Protein AF-A0A8T5AX74-F1 (afdb_monomer_lite)

Sequence (62 aa):
MMSMDLRSILIRLINGEISIEESEKLIKLTAIEEVGEAAKLDVNRQMRSGVPEIILAEGKSP

pLDDT: mean 82.52, std 12.96, range [48.19, 98.19]

Foldseek 3Di:
DPQDDLVRLVVCPVVVVDDPVRSVVSVVVNVVVVCVVVDPDPPCCVVVPDDPPPPPDPPDDD

Radius of gyration: 20.13 Å; chains: 1; bounding box: 46×19×48 Å

Structure (mmCIF, N/CA/C/O backbone):
data_AF-A0A8T5AX74-F1
#
_entry.id   AF-A0A8T5AX74-F1
#
loop_
_atom_site.group_PDB
_atom_site.id
_atom_site.type_symbol
_atom_site.label_atom_id
_atom_site.label_alt_id
_atom_site.label_comp_id
_atom_site.label_asym_id
_atom_site.label_entity_id
_atom_site.label_seq_id
_atom_site.pdbx_PDB_ins_code
_atom_site.Cartn_x
_atom_site.Cartn_y
_atom_site.Cartn_z
_atom_site.occupancy
_atom_site.B_iso_or_equiv
_atom_site.auth_seq_id
_atom_site.auth_comp_id
_atom_site.auth_asym_id
_atom_site.auth_atom_id
_atom_site.pdbx_PDB_model_num
ATOM 1 N N . MET A 1 1 ? -4.602 -11.816 -1.475 1.00 48.19 1 MET A N 1
ATOM 2 C CA . MET A 1 1 ? -5.335 -11.070 -0.431 1.00 48.19 1 MET A CA 1
ATOM 3 C C . MET A 1 1 ? -6.611 -10.579 -1.096 1.00 48.19 1 MET A C 1
ATOM 5 O O . MET A 1 1 ? -6.524 -10.222 -2.261 1.00 48.19 1 MET A O 1
ATOM 9 N N . MET A 1 2 ? -7.786 -10.670 -0.469 1.00 51.25 2 MET A N 1
ATOM 10 C CA . MET A 1 2 ? -8.990 -10.074 -1.068 1.00 51.25 2 MET A CA 1
ATOM 11 C C . MET A 1 2 ? -8.843 -8.554 -0.983 1.00 51.25 2 MET A C 1
ATOM 13 O O . MET A 1 2 ? -8.874 -8.004 0.116 1.00 51.25 2 MET A O 1
ATOM 17 N N . SER A 1 3 ? -8.624 -7.916 -2.131 1.00 62.19 3 SER A N 1
ATOM 18 C CA . SER A 1 3 ? -8.634 -6.464 -2.279 1.00 62.19 3 SER A CA 1
ATOM 19 C C . SER A 1 3 ? -10.009 -5.933 -1.864 1.00 62.19 3 SER A C 1
ATOM 21 O O . SER A 1 3 ? -11.040 -6.413 -2.343 1.00 62.19 3 SER A O 1
ATOM 23 N N . MET A 1 4 ? -10.035 -5.000 -0.913 1.00 77.38 4 MET A N 1
ATOM 24 C CA . MET A 1 4 ? -11.251 -4.274 -0.549 1.00 77.38 4 MET A CA 1
ATOM 25 C C . MET A 1 4 ? -11.377 -3.045 -1.448 1.00 77.38 4 MET A C 1
ATOM 27 O O . MET A 1 4 ? -10.438 -2.258 -1.560 1.00 77.38 4 MET A O 1
ATOM 31 N N . ASP A 1 5 ? -12.553 -2.857 -2.047 1.00 88.06 5 ASP A N 1
ATOM 32 C CA . ASP A 1 5 ? -12.864 -1.659 -2.830 1.00 88.06 5 ASP A CA 1
ATOM 33 C C . ASP A 1 5 ? -12.854 -0.404 -1.935 1.00 88.06 5 ASP A C 1
ATOM 35 O O . ASP A 1 5 ? -13.266 -0.451 -0.768 1.00 88.06 5 ASP A O 1
ATOM 39 N N . LEU A 1 6 ? -12.424 0.731 -2.494 1.00 92.12 6 LEU A N 1
ATOM 40 C CA . LEU A 1 6 ? -12.383 2.034 -1.827 1.00 92.12 6 LEU A CA 1
ATOM 41 C C . LEU A 1 6 ? -13.702 2.378 -1.124 1.00 92.12 6 LEU A C 1
ATOM 43 O O . LEU A 1 6 ? -13.694 2.855 0.013 1.00 92.12 6 LEU A O 1
ATOM 47 N N . ARG A 1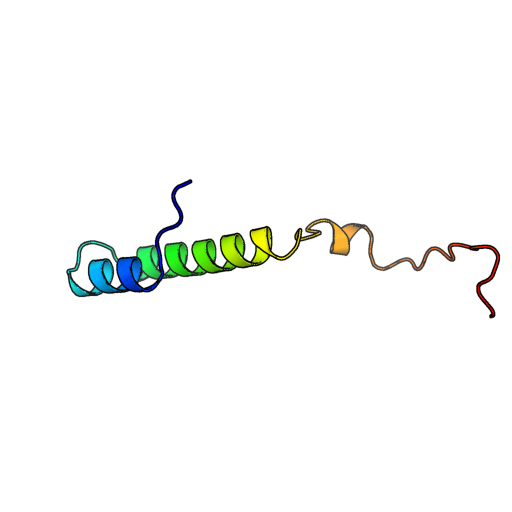 7 ? -14.846 2.120 -1.766 1.00 94.56 7 ARG A N 1
ATOM 48 C CA . ARG A 1 7 ? -16.159 2.424 -1.186 1.00 94.56 7 ARG A CA 1
ATOM 49 C C . ARG A 1 7 ? -16.406 1.611 0.080 1.00 94.56 7 ARG A C 1
ATOM 51 O O . ARG A 1 7 ? -16.901 2.164 1.061 1.00 94.56 7 ARG A O 1
ATOM 58 N N . SER A 1 8 ? -16.027 0.335 0.088 1.00 94.69 8 SER A N 1
ATOM 59 C CA . SER A 1 8 ? -16.125 -0.512 1.280 1.00 94.69 8 SER A CA 1
ATOM 60 C C . SER A 1 8 ? -15.254 -0.004 2.438 1.00 94.69 8 SER A C 1
ATOM 62 O O . SER A 1 8 ? -15.720 0.022 3.576 1.00 94.69 8 SER A O 1
ATOM 64 N N . ILE A 1 9 ? -14.037 0.482 2.164 1.00 95.38 9 ILE A N 1
ATOM 65 C CA . ILE A 1 9 ? -13.141 1.048 3.188 1.00 95.38 9 ILE A CA 1
ATOM 66 C C . ILE A 1 9 ? -13.768 2.304 3.803 1.00 95.38 9 ILE A C 1
ATOM 68 O O . ILE A 1 9 ? -13.826 2.436 5.026 1.00 95.38 9 ILE A O 1
ATOM 72 N N . LEU A 1 10 ? -14.297 3.198 2.963 1.00 96.56 10 LEU A N 1
ATOM 73 C CA . LEU A 1 10 ? -14.930 4.434 3.418 1.00 96.56 10 LEU A CA 1
ATOM 74 C C . LEU A 1 10 ? -16.183 4.162 4.259 1.00 96.56 10 LEU A C 1
ATOM 76 O O . LEU A 1 10 ? -16.350 4.793 5.297 1.00 96.56 10 LEU A O 1
ATOM 80 N N . ILE A 1 11 ? -17.030 3.202 3.870 1.00 97.56 11 ILE A N 1
ATOM 81 C CA . ILE A 1 11 ? -18.221 2.823 4.653 1.00 97.56 11 ILE A CA 1
ATOM 82 C C . ILE A 1 11 ? -17.824 2.350 6.057 1.00 97.56 11 ILE A C 1
ATOM 84 O O . ILE A 1 11 ? -18.411 2.781 7.047 1.00 97.56 11 ILE A O 1
ATOM 88 N N . ARG A 1 12 ? -16.793 1.510 6.163 1.00 97.38 12 ARG A N 1
ATOM 89 C CA . ARG A 1 12 ? -16.313 1.020 7.463 1.00 97.38 12 ARG A CA 1
ATOM 90 C C . ARG A 1 12 ? -15.750 2.145 8.330 1.00 97.38 12 ARG A C 1
ATOM 92 O O . ARG A 1 12 ? -15.956 2.136 9.541 1.00 97.38 12 ARG A O 1
ATOM 99 N N . LEU A 1 13 ? -15.091 3.131 7.718 1.00 97.75 13 LEU A N 1
ATOM 100 C CA . LEU A 1 13 ? -14.628 4.328 8.418 1.00 97.75 13 LEU A CA 1
ATOM 101 C C . LEU A 1 13 ? -15.804 5.156 8.956 1.00 97.75 13 LEU A C 1
ATOM 103 O O . LEU A 1 13 ? -15.788 5.509 10.133 1.00 97.75 13 LEU A O 1
ATOM 107 N N . ILE A 1 14 ? -16.840 5.437 8.146 1.00 98.00 14 ILE A N 1
ATOM 108 C CA . ILE A 1 14 ? -17.988 6.240 8.621 1.00 98.00 14 ILE A CA 1
ATOM 109 C C . ILE A 1 14 ? -18.764 5.531 9.734 1.00 98.00 14 ILE A C 1
ATOM 111 O O . ILE A 1 14 ? -19.324 6.188 10.608 1.00 98.00 14 ILE A O 1
ATOM 115 N N . ASN A 1 15 ? -18.785 4.197 9.697 1.00 98.00 15 ASN A N 1
ATOM 116 C CA . ASN A 1 15 ? -19.416 3.365 10.716 1.00 98.00 15 ASN A CA 1
ATOM 117 C C . ASN A 1 15 ? -18.582 3.269 12.006 1.00 98.00 15 ASN A C 1
ATOM 119 O O . ASN A 1 15 ? -19.054 2.702 12.990 1.00 98.00 15 ASN A O 1
ATOM 123 N N . GLY A 1 16 ? -17.350 3.791 12.017 1.00 97.31 16 GLY A N 1
ATOM 124 C CA . GLY A 1 16 ? -16.435 3.703 13.156 1.00 97.31 16 GLY A CA 1
ATOM 125 C C . GLY A 1 16 ? -15.833 2.310 13.369 1.00 97.31 16 GLY A C 1
ATOM 126 O O . GLY A 1 16 ? -15.319 2.025 14.447 1.00 97.31 16 GLY A O 1
ATOM 127 N N . GLU A 1 17 ? -15.889 1.432 12.365 1.00 98.00 17 GLU A N 1
ATOM 128 C CA . GLU A 1 17 ? -15.343 0.070 12.440 1.00 98.00 17 GLU A CA 1
ATOM 129 C C . GLU A 1 17 ? -13.814 0.035 12.303 1.00 98.00 17 GLU A C 1
ATOM 131 O O . GLU A 1 17 ? -13.175 -0.940 12.698 1.00 98.00 17 GLU A O 1
ATOM 136 N N . ILE A 1 18 ? -13.230 1.075 11.703 1.00 97.38 18 ILE A N 1
ATOM 137 C CA . ILE A 1 18 ? -11.786 1.255 11.520 1.00 97.38 18 ILE A CA 1
ATOM 138 C C . ILE A 1 18 ? -11.395 2.698 11.852 1.00 97.38 18 ILE A C 1
ATOM 140 O O . ILE A 1 18 ? -12.214 3.608 11.723 1.00 97.38 18 ILE A O 1
ATOM 144 N N . SER A 1 19 ? -10.145 2.915 12.270 1.00 98.19 19 SER A N 1
ATOM 145 C CA . SER A 1 19 ? -9.630 4.268 12.501 1.00 98.19 19 SER A CA 1
ATOM 146 C C . SER A 1 19 ? -9.288 4.977 11.189 1.00 98.19 19 SER A C 1
ATOM 148 O O . SER A 1 19 ? -9.197 4.357 10.124 1.00 98.19 19 SER A O 1
ATOM 150 N N . ILE A 1 20 ? -9.048 6.286 11.277 1.00 97.56 20 ILE A N 1
ATOM 151 C CA . ILE A 1 20 ? -8.549 7.075 10.148 1.00 97.56 20 ILE A CA 1
ATOM 152 C C . ILE A 1 20 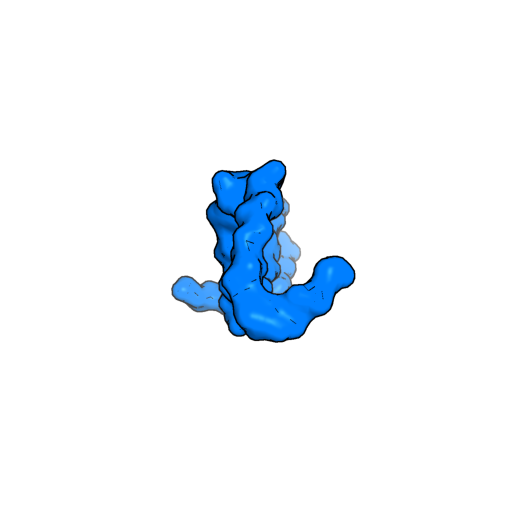? -7.207 6.502 9.671 1.00 97.56 20 ILE A C 1
ATOM 154 O O . ILE A 1 20 ? -7.065 6.229 8.481 1.00 97.56 20 ILE A O 1
ATOM 158 N N . GLU A 1 21 ? -6.269 6.220 10.579 1.00 97.88 21 GLU A N 1
ATOM 159 C CA . GLU A 1 21 ? -4.957 5.647 10.241 1.00 97.88 21 GLU A CA 1
ATOM 160 C C . GLU A 1 21 ? -5.071 4.289 9.531 1.00 97.88 21 GLU A C 1
ATOM 162 O O . GLU A 1 21 ? -4.370 4.036 8.547 1.00 97.88 21 GLU A O 1
ATOM 167 N N . GLU A 1 22 ? -5.972 3.418 9.998 1.00 95.81 22 GLU A N 1
ATOM 168 C CA . GLU A 1 22 ? -6.229 2.120 9.365 1.00 95.81 22 GLU A CA 1
ATOM 169 C C . GLU A 1 22 ? -6.802 2.313 7.949 1.00 95.81 22 GLU A C 1
ATOM 171 O O . GLU A 1 22 ? -6.360 1.661 7.000 1.00 95.81 22 GLU A O 1
ATOM 176 N N . SER A 1 23 ? -7.731 3.262 7.777 1.00 96.00 23 SER A N 1
ATOM 177 C CA . SER A 1 23 ? -8.312 3.579 6.467 1.00 96.00 23 SER A CA 1
ATOM 178 C C . SER A 1 23 ? -7.268 4.107 5.478 1.00 96.00 23 SER A C 1
ATOM 180 O O . SER A 1 23 ? -7.227 3.654 4.334 1.00 96.00 23 SER A O 1
ATOM 182 N N . GLU A 1 24 ? -6.358 4.985 5.916 1.00 95.94 24 GLU A N 1
ATOM 183 C CA . GLU A 1 24 ? -5.291 5.512 5.062 1.00 95.94 24 GLU A CA 1
ATOM 184 C C . GLU A 1 24 ? -4.361 4.404 4.571 1.00 95.94 24 GLU A C 1
ATOM 186 O O . GLU A 1 24 ? -3.928 4.406 3.414 1.00 95.94 24 GLU A O 1
ATOM 191 N N . LYS A 1 25 ? -4.039 3.454 5.453 1.00 94.50 25 LYS A N 1
ATOM 192 C CA . LYS A 1 25 ? -3.195 2.308 5.122 1.00 94.50 25 LYS A CA 1
ATOM 193 C C . LYS A 1 25 ? -3.867 1.416 4.080 1.00 94.50 25 LYS A C 1
ATOM 195 O O . LYS A 1 25 ? -3.214 1.046 3.105 1.00 94.50 25 LYS A O 1
ATOM 200 N N . LEU A 1 26 ? -5.152 1.109 4.262 1.00 93.62 26 LEU A N 1
ATOM 201 C CA . LEU A 1 26 ? -5.922 0.290 3.324 1.00 93.62 26 LEU A CA 1
ATOM 202 C C . LEU A 1 26 ? -6.018 0.952 1.944 1.00 93.62 26 LEU A C 1
ATOM 204 O O . LEU A 1 26 ? -5.724 0.299 0.950 1.00 93.62 26 LEU A O 1
ATOM 208 N N . ILE A 1 27 ? -6.318 2.253 1.879 1.00 92.94 27 ILE A N 1
ATOM 209 C CA . ILE A 1 27 ? -6.409 2.995 0.608 1.00 92.94 27 ILE A CA 1
ATOM 210 C C . ILE A 1 27 ? -5.073 2.969 -0.150 1.00 92.94 27 ILE A C 1
ATOM 212 O O . ILE A 1 27 ? -5.046 2.716 -1.355 1.00 92.94 27 ILE A O 1
ATOM 216 N N . LYS A 1 28 ? -3.950 3.194 0.547 1.00 90.44 28 LYS A N 1
ATOM 217 C CA . LYS A 1 28 ? -2.608 3.133 -0.059 1.00 90.44 28 LYS A CA 1
ATOM 218 C C . LYS A 1 28 ? -2.299 1.740 -0.615 1.00 90.44 28 LYS A C 1
ATOM 220 O O . LYS A 1 28 ? -1.717 1.634 -1.690 1.00 90.44 28 LYS A O 1
ATOM 225 N N . LEU A 1 29 ? -2.689 0.686 0.101 1.00 87.94 29 LEU A N 1
ATOM 226 C CA . LEU A 1 29 ? -2.531 -0.700 -0.345 1.00 87.94 29 LEU A CA 1
ATOM 227 C C . LEU A 1 29 ? -3.375 -1.002 -1.588 1.00 87.94 29 LEU A C 1
ATOM 229 O O . LEU A 1 29 ? -2.818 -1.517 -2.553 1.00 87.94 29 LEU A O 1
ATOM 233 N N . THR A 1 30 ? -4.656 -0.616 -1.606 1.00 86.25 30 THR A N 1
ATOM 234 C CA . THR A 1 30 ? -5.538 -0.796 -2.775 1.00 86.25 30 THR A CA 1
ATOM 235 C C . THR A 1 30 ? -4.945 -0.137 -4.024 1.00 86.25 30 THR A C 1
ATOM 237 O O . THR A 1 30 ? -4.882 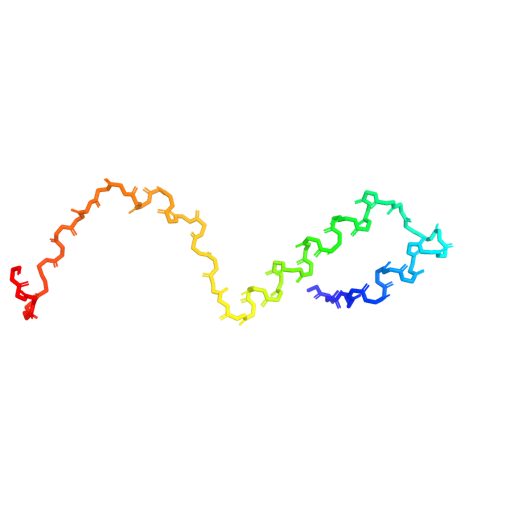-0.765 -5.076 1.00 86.25 30 THR A O 1
ATOM 240 N N . ALA A 1 31 ? -4.411 1.084 -3.905 1.00 82.75 31 ALA A N 1
ATOM 241 C CA . ALA A 1 31 ? -3.771 1.771 -5.029 1.00 82.75 31 ALA A CA 1
ATOM 242 C C . ALA A 1 31 ? -2.510 1.046 -5.543 1.00 82.75 31 ALA A C 1
ATOM 244 O O . ALA A 1 31 ? -2.255 1.011 -6.746 1.00 82.75 31 ALA A O 1
ATOM 245 N N . ILE A 1 32 ? -1.708 0.456 -4.649 1.00 82.69 32 ILE A N 1
ATOM 246 C CA . ILE A 1 32 ? -0.529 -0.334 -5.038 1.00 82.69 32 ILE A CA 1
ATOM 247 C C . ILE A 1 32 ? -0.948 -1.630 -5.739 1.00 82.69 32 ILE A C 1
ATOM 249 O O . ILE A 1 32 ? -0.305 -2.019 -6.713 1.00 82.69 32 ILE A O 1
ATOM 253 N N . GLU A 1 33 ? -2.003 -2.293 -5.263 1.00 81.12 33 GLU A N 1
ATOM 254 C CA . GLU A 1 33 ? -2.541 -3.505 -5.889 1.00 81.12 33 GLU A CA 1
ATOM 255 C C . GLU A 1 33 ? -3.050 -3.221 -7.311 1.00 81.12 33 GLU A C 1
ATOM 257 O O . GLU A 1 33 ? -2.634 -3.915 -8.238 1.00 81.12 33 GLU A O 1
ATOM 262 N N . GLU A 1 34 ? -3.837 -2.159 -7.514 1.00 78.44 34 GLU A N 1
ATOM 263 C CA . GLU A 1 34 ? -4.313 -1.746 -8.847 1.00 78.44 34 GLU A CA 1
ATOM 264 C C . GLU A 1 34 ? -3.156 -1.450 -9.812 1.00 78.44 34 GLU A C 1
ATOM 266 O O . GLU A 1 3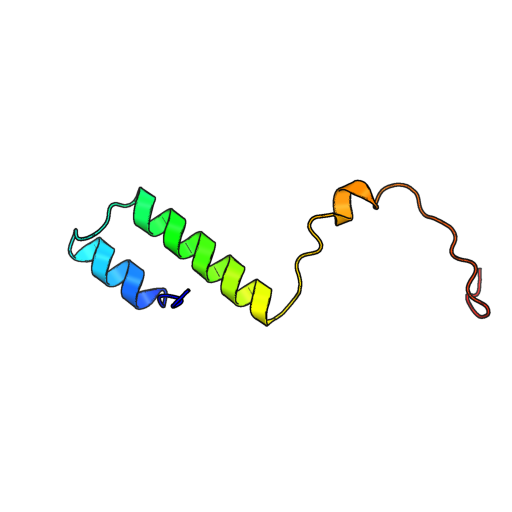4 ? -3.148 -1.900 -10.962 1.00 78.44 34 GLU A O 1
ATOM 271 N N . VAL A 1 35 ? -2.131 -0.728 -9.343 1.00 77.88 35 VAL A N 1
ATOM 272 C CA . VAL A 1 35 ? -0.924 -0.477 -10.143 1.00 77.88 35 VAL A CA 1
ATOM 273 C C . VAL A 1 35 ? -0.190 -1.783 -10.439 1.00 77.88 35 VAL A C 1
ATOM 275 O O . VAL A 1 35 ? 0.283 -1.950 -11.558 1.00 77.88 35 VAL A O 1
ATOM 278 N N . GLY A 1 36 ? -0.116 -2.708 -9.480 1.00 77.19 36 GLY A N 1
ATOM 279 C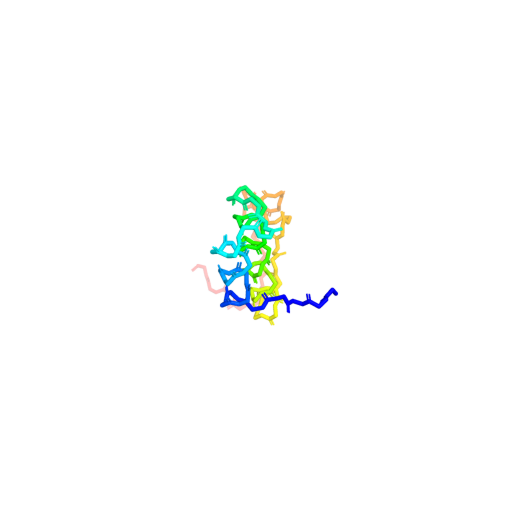 CA . GLY A 1 36 ? 0.511 -4.021 -9.636 1.00 77.19 36 GLY A CA 1
ATOM 280 C C . GLY A 1 36 ? -0.154 -4.906 -10.694 1.00 77.19 36 GLY A C 1
ATOM 281 O O . GLY A 1 36 ? 0.546 -5.667 -11.369 1.00 77.19 36 GLY A O 1
ATOM 282 N N . GLU A 1 37 ? -1.472 -4.790 -10.874 1.00 76.00 37 GLU A N 1
ATOM 283 C CA . GLU A 1 37 ? -2.201 -5.473 -11.953 1.00 76.00 37 GLU A CA 1
ATOM 284 C C . GLU A 1 37 ? -1.896 -4.871 -13.331 1.00 76.00 37 GLU A C 1
ATOM 286 O O . GLU A 1 37 ? -1.747 -5.605 -14.311 1.00 76.00 37 GLU A O 1
ATOM 291 N N . ALA A 1 38 ? -1.751 -3.546 -13.416 1.00 78.44 38 ALA A N 1
ATOM 292 C CA . ALA A 1 38 ? -1.468 -2.849 -14.671 1.00 78.44 38 ALA A CA 1
ATOM 293 C C . ALA A 1 38 ? 0.025 -2.855 -15.057 1.00 78.44 38 ALA A C 1
ATOM 295 O O . ALA A 1 38 ? 0.369 -2.809 -16.241 1.00 78.44 38 ALA A O 1
ATOM 296 N N . ALA A 1 39 ? 0.929 -2.883 -14.076 1.00 78.75 39 ALA A N 1
ATOM 297 C CA . ALA A 1 39 ? 2.367 -2.756 -14.271 1.00 78.75 39 ALA A CA 1
ATOM 298 C C . ALA A 1 39 ? 3.174 -3.365 -13.112 1.00 78.75 39 ALA A C 1
ATOM 300 O O . ALA A 1 39 ? 2.872 -3.201 -11.933 1.00 78.75 39 ALA A O 1
ATOM 301 N N . LYS A 1 40 ? 4.305 -4.003 -13.434 1.00 80.06 40 LYS A N 1
ATOM 302 C CA . LYS A 1 40 ? 5.261 -4.445 -12.409 1.00 80.06 40 LYS A CA 1
ATOM 303 C C . LYS A 1 40 ? 6.136 -3.279 -11.961 1.00 80.06 40 LYS A C 1
ATOM 305 O O . LYS A 1 40 ? 6.898 -2.727 -12.756 1.00 80.06 40 LYS A O 1
ATOM 310 N N . LEU A 1 41 ? 6.067 -2.946 -10.674 1.00 81.25 41 LEU A N 1
ATOM 311 C CA . LEU A 1 41 ? 6.930 -1.941 -10.061 1.00 81.25 41 LEU A CA 1
ATOM 312 C C . LEU A 1 41 ? 8.385 -2.454 -10.012 1.00 81.25 41 LEU A C 1
ATOM 314 O O . LEU A 1 41 ? 8.694 -3.397 -9.285 1.00 81.25 41 LEU A O 1
ATOM 318 N N . ASP A 1 42 ? 9.294 -1.839 -10.777 1.00 83.25 42 ASP A N 1
ATOM 319 C CA . ASP A 1 42 ? 10.740 -2.113 -10.681 1.00 83.25 42 ASP A CA 1
ATOM 320 C C . ASP A 1 42 ? 11.319 -1.381 -9.460 1.00 83.25 42 ASP A C 1
ATOM 322 O O . ASP A 1 42 ? 11.896 -0.299 -9.579 1.00 83.25 42 ASP A O 1
ATOM 326 N N . VAL A 1 43 ? 11.145 -1.966 -8.270 1.00 85.12 43 VAL A N 1
ATOM 327 C CA . VAL A 1 43 ? 11.659 -1.422 -6.994 1.00 85.12 43 VAL A CA 1
ATOM 328 C C . VAL A 1 43 ? 13.183 -1.309 -6.961 1.00 85.12 43 VAL A C 1
ATOM 330 O O . VAL A 1 43 ? 13.731 -0.499 -6.220 1.00 85.12 43 VAL A O 1
ATOM 333 N N . ASN A 1 44 ? 13.875 -2.081 -7.800 1.00 84.38 44 ASN A N 1
ATOM 334 C CA . ASN A 1 44 ? 15.327 -2.056 -7.896 1.00 84.38 44 ASN A CA 1
ATOM 335 C C . ASN A 1 44 ? 15.825 -0.996 -8.876 1.00 84.38 44 ASN A C 1
ATOM 337 O O . ASN A 1 44 ? 17.035 -0.798 -8.953 1.00 84.38 44 ASN A O 1
ATOM 341 N N . ARG A 1 45 ? 14.936 -0.294 -9.600 1.00 82.62 45 ARG A N 1
ATOM 342 C CA . ARG A 1 45 ? 15.303 0.715 -10.605 1.00 82.62 45 ARG A CA 1
ATOM 343 C C . ARG A 1 45 ? 16.361 1.673 -10.084 1.00 82.62 45 ARG A C 1
ATOM 345 O O . ARG A 1 45 ? 17.343 1.880 -10.780 1.00 82.62 45 ARG A O 1
ATOM 352 N N . GLN A 1 46 ? 16.193 2.188 -8.868 1.00 84.50 46 GLN A N 1
ATOM 353 C CA . GLN A 1 46 ? 17.125 3.143 -8.271 1.00 84.50 46 GLN A CA 1
ATOM 354 C C . GLN A 1 46 ? 18.549 2.577 -8.130 1.00 84.50 46 GLN A C 1
ATOM 356 O O . GLN A 1 46 ? 19.510 3.291 -8.389 1.00 84.50 46 GLN A O 1
ATOM 361 N N . MET A 1 47 ? 18.688 1.289 -7.798 1.00 82.75 47 MET A N 1
ATOM 362 C CA . MET A 1 47 ? 19.980 0.607 -7.623 1.00 82.75 47 MET A CA 1
ATOM 363 C C . MET A 1 47 ? 20.711 0.333 -8.944 1.00 82.75 47 MET A C 1
ATOM 365 O O . MET A 1 47 ? 21.930 0.199 -8.957 1.00 82.75 47 MET A O 1
ATOM 369 N N . ARG A 1 48 ? 19.968 0.223 -10.051 1.00 83.75 48 ARG A N 1
ATOM 370 C CA . ARG A 1 48 ? 20.474 -0.079 -11.410 1.00 83.75 48 ARG A CA 1
ATOM 371 C C . ARG A 1 48 ? 20.384 1.129 -12.351 1.00 83.75 48 ARG A C 1
ATOM 373 O O . ARG A 1 48 ? 20.668 1.013 -13.538 1.00 83.75 48 ARG A O 1
ATOM 380 N N . SER A 1 49 ? 19.979 2.285 -11.831 1.00 73.19 49 SER A N 1
ATOM 381 C CA . SER A 1 49 ? 19.944 3.566 -12.537 1.00 73.19 49 SER A CA 1
ATOM 382 C C . SER A 1 49 ? 21.096 4.455 -12.076 1.00 73.19 49 SER A C 1
ATOM 384 O O . SER A 1 49 ? 21.437 4.442 -10.900 1.00 73.19 49 SER A O 1
ATOM 386 N N . GLY A 1 50 ? 21.669 5.258 -12.974 1.00 70.56 50 GLY A N 1
ATOM 387 C CA . GLY A 1 50 ? 22.718 6.236 -12.639 1.00 70.56 50 GLY A CA 1
ATOM 388 C C . GLY A 1 50 ? 24.034 6.022 -13.383 1.00 70.56 50 GLY A C 1
ATOM 389 O O . GLY A 1 50 ? 24.783 6.975 -13.570 1.00 70.56 50 GLY A O 1
ATOM 390 N N . VAL A 1 51 ? 24.267 4.816 -13.901 1.00 68.25 51 VAL A N 1
ATOM 391 C CA . VAL A 1 51 ? 25.320 4.556 -14.886 1.00 68.25 51 VAL A CA 1
ATOM 392 C C . VAL A 1 51 ? 24.628 4.200 -16.198 1.00 68.25 51 VAL A C 1
ATOM 394 O O . VAL A 1 51 ? 24.023 3.132 -16.284 1.00 68.25 51 VAL A O 1
ATOM 397 N N . PRO A 1 52 ? 24.624 5.085 -17.210 1.00 63.22 52 PRO A N 1
ATOM 398 C CA . PRO A 1 52 ? 24.207 4.694 -18.544 1.00 63.22 52 PRO A CA 1
ATOM 399 C C . PRO A 1 52 ? 25.229 3.684 -19.066 1.00 63.22 52 PRO A C 1
ATOM 401 O O . PRO A 1 52 ? 26.283 4.049 -19.581 1.00 63.22 52 PRO A O 1
ATOM 404 N N . GLU A 1 53 ? 24.942 2.398 -18.911 1.00 61.91 53 GLU A N 1
ATOM 405 C CA . GLU A 1 53 ? 25.620 1.383 -19.703 1.00 61.91 53 GLU A CA 1
ATOM 406 C C . GLU A 1 53 ? 25.256 1.670 -21.163 1.00 61.91 53 GLU A C 1
ATOM 408 O O . GLU A 1 53 ? 24.086 1.592 -21.553 1.00 61.91 53 GLU A O 1
ATOM 413 N N . ILE A 1 54 ? 26.239 2.070 -21.976 1.00 64.81 54 ILE A N 1
ATOM 414 C CA . ILE A 1 54 ? 26.069 2.117 -23.427 1.00 64.81 54 ILE A CA 1
ATOM 415 C C . ILE A 1 54 ? 25.868 0.668 -23.863 1.00 64.81 54 ILE A C 1
ATOM 417 O O . ILE A 1 54 ? 26.820 -0.062 -24.127 1.00 64.81 54 ILE A O 1
ATOM 421 N N . ILE A 1 55 ? 24.613 0.230 -23.909 1.00 66.56 55 ILE A N 1
ATOM 422 C CA . ILE A 1 55 ? 24.267 -1.024 -24.559 1.00 66.56 55 ILE A CA 1
ATOM 423 C C . ILE A 1 55 ? 24.352 -0.746 -26.055 1.00 66.56 55 ILE A C 1
ATOM 425 O O . ILE A 1 55 ? 23.410 -0.205 -26.651 1.00 66.56 55 ILE A O 1
ATOM 429 N N . LEU A 1 56 ? 25.517 -1.065 -26.629 1.00 65.38 56 LEU A N 1
ATOM 430 C CA . LEU A 1 56 ? 25.722 -1.151 -28.068 1.00 65.38 56 LEU A CA 1
ATOM 431 C C . LEU A 1 56 ? 24.787 -2.245 -28.591 1.00 65.38 56 LEU A C 1
ATOM 433 O O . LEU A 1 56 ? 25.088 -3.432 -28.529 1.00 65.38 56 LEU A O 1
ATOM 437 N N . ALA A 1 57 ? 23.613 -1.828 -29.046 1.00 65.12 57 ALA A N 1
ATOM 438 C CA . ALA A 1 57 ? 22.719 -2.659 -29.827 1.00 65.12 57 ALA A CA 1
ATOM 439 C C . ALA A 1 57 ? 23.028 -2.386 -31.299 1.00 65.12 57 ALA A C 1
ATOM 441 O O . ALA A 1 57 ? 23.047 -1.219 -31.706 1.00 65.12 57 ALA A O 1
ATOM 442 N N . GLU A 1 58 ? 23.271 -3.433 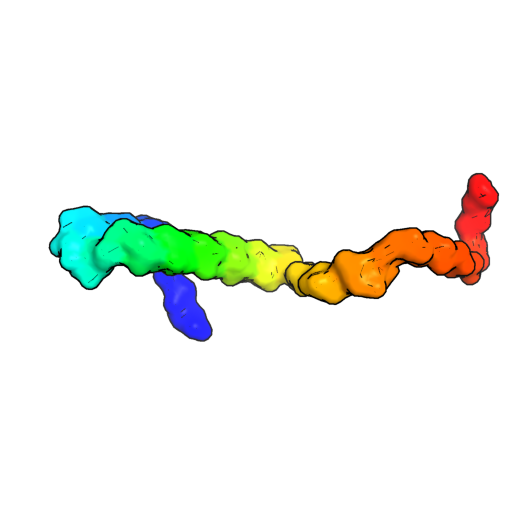-32.089 1.00 69.56 58 GLU A N 1
ATOM 443 C CA . GLU A 1 58 ? 23.345 -3.293 -33.545 1.00 69.56 58 GLU A CA 1
ATOM 444 C C . GLU A 1 58 ? 22.080 -2.568 -34.036 1.00 69.56 58 GLU A C 1
ATOM 446 O O . GLU A 1 58 ? 20.960 -3.009 -33.783 1.00 69.56 58 GLU A O 1
ATOM 451 N N . GLY A 1 59 ? 22.260 -1.407 -34.675 1.00 74.75 59 GLY A N 1
ATOM 452 C CA . GLY A 1 59 ? 21.165 -0.595 -35.218 1.00 74.75 59 GLY A CA 1
ATOM 453 C C . GLY A 1 59 ? 20.776 0.659 -34.426 1.00 74.75 59 GLY A C 1
ATOM 454 O O . GLY A 1 59 ? 19.907 1.398 -34.889 1.00 74.75 59 GLY A O 1
ATOM 455 N N . LYS A 1 60 ? 21.403 0.968 -33.283 1.00 71.06 60 LYS A N 1
ATOM 456 C CA . LYS A 1 60 ? 21.296 2.326 -32.717 1.00 71.06 60 LYS A CA 1
ATOM 457 C C . LYS A 1 60 ? 22.210 3.279 -33.489 1.00 71.06 60 LYS A C 1
ATOM 459 O O . LYS A 1 60 ? 23.427 3.121 -33.458 1.00 71.06 60 LYS A O 1
ATOM 464 N N . SER A 1 61 ? 21.620 4.256 -34.175 1.00 66.00 61 SER A N 1
ATOM 465 C CA . SER A 1 61 ? 22.366 5.402 -34.702 1.00 66.00 61 SER A CA 1
ATOM 466 C C . SER A 1 61 ? 22.911 6.258 -33.544 1.00 66.00 61 SER A C 1
ATOM 468 O O . SER A 1 61 ? 22.247 6.294 -32.503 1.00 66.00 61 SER A O 1
ATOM 470 N N . PRO A 1 62 ? 24.088 6.899 -33.707 1.00 65.94 62 PRO A N 1
ATOM 471 C CA . PRO A 1 62 ? 24.722 7.727 -32.675 1.00 65.94 62 PRO A CA 1
ATOM 472 C C . PRO A 1 62 ? 23.817 8.816 -32.098 1.00 65.94 62 PRO A C 1
ATOM 474 O O . PRO A 1 62 ? 23.011 9.383 -32.873 1.00 65.94 62 PRO A O 1
#

Secondary structure (DSSP, 8-state):
--PPPHHHHHHHHHTTSS-HHHHHHHHHHHHHHHHHHH----TTHHHH-SS------TT---